Protein AF-X1L8T4-F1 (afdb_monomer_lite)

Radius of gyration: 19.14 Å; chains: 1; bounding box: 40×30×52 Å

Foldseek 3Di:
DAQADQADPVPRDGDADPVPRHGGGPPHPVVVVVVVVVCVVVVPDDPLLVLLCVLLVVDDLAAAEAEEADCCCSCVSNNHHHLAPPRYDHCLVVDDPVVNVVVVVRNVVSCVVHNHPYYHYPDPPVDPPPDDD

Sequence (133 aa):
MFFGVKTSAHSGFTYRNRTTGKPEKRNGYAQKLNEISMRKRKNYKGSWEVVGEYIRNNSTSSDKIYVWGWVPGIYVAAQRLSPTPKAFEGTMHTLAPEVLSERVDEILGAFEKEPPKFIVDSRKDHFPWDRPP

pLDDT: mean 84.36, std 10.79, range [45.25, 98.12]

Structure (mmCIF, N/CA/C/O backbone):
data_AF-X1L8T4-F1
#
_entry.id   AF-X1L8T4-F1
#
loop_
_atom_site.group_PDB
_atom_site.id
_atom_site.type_symbol
_atom_site.label_atom_id
_atom_site.label_alt_id
_atom_site.label_comp_id
_atom_site.label_asym_id
_atom_site.label_entity_id
_atom_site.label_seq_id
_atom_site.pdbx_PDB_ins_code
_atom_site.Cartn_x
_atom_site.Cartn_y
_atom_site.Cartn_z
_atom_site.occupancy
_atom_site.B_iso_or_equiv
_atom_site.auth_seq_id
_atom_site.auth_comp_id
_atom_site.auth_asym_id
_atom_site.auth_atom_id
_atom_site.pdbx_PDB_model_num
ATOM 1 N N . MET A 1 1 ? 8.383 6.240 -22.971 1.00 61.19 1 MET A N 1
ATOM 2 C CA . MET A 1 1 ? 8.515 5.819 -24.388 1.00 61.19 1 MET A CA 1
ATOM 3 C C . MET A 1 1 ? 7.192 5.208 -24.858 1.00 61.19 1 MET A C 1
ATOM 5 O O . MET A 1 1 ? 6.741 4.240 -24.258 1.00 61.19 1 MET A O 1
ATOM 9 N N . PHE A 1 2 ? 6.537 5.766 -25.882 1.00 67.69 2 PHE A N 1
ATOM 10 C CA . PHE A 1 2 ? 5.176 5.352 -26.285 1.00 67.69 2 PHE A CA 1
ATOM 11 C C . PHE A 1 2 ? 5.092 3.911 -26.829 1.00 67.69 2 PHE A C 1
ATOM 13 O O . PHE A 1 2 ? 4.189 3.161 -26.458 1.00 67.69 2 PHE A O 1
ATOM 20 N N . PHE A 1 3 ? 6.064 3.496 -27.648 1.00 75.50 3 PHE A N 1
ATOM 21 C CA . PHE A 1 3 ? 6.031 2.218 -28.379 1.00 75.50 3 PHE A CA 1
ATOM 22 C C . PHE A 1 3 ? 6.870 1.090 -27.750 1.00 75.50 3 PHE A C 1
ATOM 24 O O . PHE A 1 3 ? 6.836 -0.031 -28.248 1.00 75.50 3 PHE A O 1
ATOM 31 N N . GLY A 1 4 ? 7.608 1.369 -26.671 1.00 80.56 4 GLY A N 1
ATOM 32 C CA . GLY A 1 4 ? 8.491 0.409 -25.997 1.00 80.56 4 GLY A CA 1
ATOM 33 C C . GLY A 1 4 ? 9.887 0.277 -26.616 1.00 80.56 4 GLY A C 1
ATOM 34 O O . GLY A 1 4 ? 10.153 0.761 -27.719 1.00 80.56 4 GLY A O 1
ATOM 35 N N . VAL A 1 5 ? 10.778 -0.393 -25.886 1.00 82.12 5 VAL A N 1
ATOM 36 C CA . VAL A 1 5 ? 12.175 -0.671 -26.249 1.00 82.12 5 VAL A CA 1
ATOM 37 C C . VAL A 1 5 ? 12.336 -2.119 -26.716 1.00 82.12 5 VAL A C 1
ATOM 39 O O . VAL A 1 5 ? 11.714 -3.026 -26.168 1.00 82.12 5 VAL A O 1
ATOM 42 N N . LYS A 1 6 ? 13.175 -2.360 -27.732 1.00 81.81 6 LYS A N 1
ATOM 43 C CA . LYS A 1 6 ? 13.539 -3.726 -28.170 1.00 81.81 6 LYS A CA 1
ATOM 44 C C . LYS A 1 6 ? 14.656 -4.339 -27.327 1.00 81.81 6 LYS A C 1
ATOM 46 O O . LYS A 1 6 ? 14.744 -5.557 -27.236 1.00 81.81 6 LYS A O 1
ATOM 51 N N . THR A 1 7 ? 15.475 -3.501 -26.704 1.00 81.50 7 THR A N 1
ATOM 52 C CA . THR A 1 7 ? 16.652 -3.913 -25.942 1.00 81.50 7 THR A CA 1
ATOM 53 C C . THR A 1 7 ? 16.576 -3.309 -24.550 1.00 81.50 7 THR A C 1
ATOM 55 O O . THR A 1 7 ? 16.209 -2.144 -24.395 1.00 81.50 7 THR A O 1
ATOM 58 N N . SER A 1 8 ? 16.885 -4.110 -23.536 1.00 75.31 8 SER A N 1
ATOM 59 C CA . SER A 1 8 ? 16.987 -3.662 -22.153 1.00 75.31 8 SER A CA 1
ATOM 60 C C . SER A 1 8 ? 18.123 -2.652 -22.016 1.00 75.31 8 SER A C 1
ATOM 62 O O . SER A 1 8 ? 19.270 -2.978 -22.308 1.00 75.31 8 SER A O 1
ATOM 64 N N . ALA A 1 9 ? 17.821 -1.448 -21.529 1.00 74.31 9 ALA A N 1
ATOM 65 C CA . ALA A 1 9 ? 18.841 -0.440 -21.236 1.00 74.31 9 ALA A CA 1
ATOM 66 C C . ALA A 1 9 ? 19.744 -0.840 -20.054 1.00 74.31 9 ALA A C 1
ATOM 68 O O . ALA A 1 9 ? 20.862 -0.357 -19.946 1.00 74.31 9 ALA A O 1
ATOM 69 N N . HIS A 1 10 ? 19.263 -1.730 -19.181 1.00 69.56 10 HIS A N 1
ATOM 70 C CA . HIS A 1 10 ? 19.993 -2.158 -17.990 1.00 69.56 10 HIS A CA 1
ATOM 71 C C . HIS A 1 10 ? 20.913 -3.357 -18.252 1.00 69.56 10 HIS A C 1
ATOM 73 O O . HIS A 1 10 ? 21.969 -3.467 -17.647 1.00 69.56 10 HIS A O 1
ATOM 79 N N . SER A 1 11 ? 20.516 -4.261 -19.151 1.00 77.06 11 SER A N 1
ATOM 80 C CA . SER A 1 11 ? 21.212 -5.540 -19.354 1.00 77.06 11 SER A CA 1
ATOM 81 C C . SER A 1 11 ? 21.673 -5.798 -20.788 1.00 77.06 11 SER A C 1
ATOM 83 O O . SER A 1 11 ? 22.265 -6.836 -21.054 1.00 77.06 11 SER A O 1
ATOM 85 N N . GLY A 1 12 ? 21.350 -4.921 -21.744 1.00 81.06 12 GLY A N 1
ATOM 86 C CA . GLY A 1 12 ? 21.685 -5.106 -23.162 1.00 81.06 12 GLY A CA 1
ATOM 87 C C . GLY A 1 12 ? 20.932 -6.247 -23.862 1.00 81.06 12 GLY A C 1
ATOM 88 O O . GLY A 1 12 ? 21.055 -6.419 -25.074 1.00 81.06 12 GLY A O 1
ATOM 89 N N . PHE A 1 13 ? 20.108 -7.020 -23.145 1.00 82.94 13 PHE A N 1
ATOM 90 C CA . PHE A 1 13 ? 19.356 -8.128 -23.728 1.00 82.94 13 PHE A CA 1
ATOM 91 C C . PHE A 1 13 ? 18.247 -7.643 -24.661 1.00 82.94 13 PHE A C 1
ATOM 93 O O . PHE A 1 13 ? 17.439 -6.782 -24.308 1.00 82.94 13 PHE A O 1
ATOM 100 N N . THR A 1 14 ? 18.162 -8.254 -25.843 1.00 84.56 14 THR A N 1
ATOM 101 C CA . THR A 1 14 ? 17.035 -8.048 -26.760 1.00 84.56 14 THR A CA 1
ATOM 102 C C . THR A 1 14 ? 15.817 -8.809 -26.251 1.00 84.56 14 THR A C 1
ATOM 104 O O . THR A 1 14 ? 15.862 -10.031 -26.091 1.00 84.56 14 THR A O 1
ATOM 107 N N . TYR A 1 15 ? 14.709 -8.107 -26.030 1.00 80.62 15 TYR A N 1
ATOM 108 C CA . TYR A 1 15 ? 13.444 -8.735 -25.679 1.00 80.62 15 TYR A CA 1
ATOM 109 C C . TYR A 1 15 ? 12.941 -9.560 -26.860 1.00 80.62 15 TYR A C 1
ATOM 111 O O . TYR A 1 15 ? 12.752 -9.046 -27.962 1.00 80.62 15 TYR A O 1
ATOM 119 N N . ARG A 1 16 ? 12.723 -10.854 -26.628 1.00 85.25 16 ARG A N 1
ATOM 120 C CA . ARG A 1 16 ? 12.177 -11.780 -27.621 1.00 85.25 16 ARG A CA 1
ATOM 121 C C . ARG A 1 16 ? 10.824 -12.300 -27.164 1.00 85.25 16 ARG A C 1
ATOM 123 O O . ARG A 1 16 ? 10.619 -12.591 -25.981 1.00 85.25 16 ARG A O 1
ATOM 130 N N . ASN A 1 17 ? 9.913 -12.426 -28.118 1.00 79.12 17 ASN A N 1
ATOM 131 C CA . ASN A 1 17 ? 8.639 -13.086 -27.908 1.00 79.12 17 ASN A CA 1
ATOM 132 C C . ASN A 1 17 ? 8.890 -14.558 -27.553 1.00 79.12 17 ASN A C 1
ATOM 134 O O . ASN A 1 17 ? 9.593 -15.254 -28.285 1.00 79.12 17 ASN A O 1
ATOM 138 N N . ARG A 1 18 ? 8.323 -15.039 -26.441 1.00 74.88 18 ARG A N 1
ATOM 139 C CA . ARG A 1 18 ? 8.558 -16.419 -25.974 1.00 74.88 18 ARG A CA 1
ATOM 140 C C . ARG A 1 18 ? 8.001 -17.483 -26.924 1.00 74.88 18 ARG A C 1
ATOM 142 O O . ARG A 1 18 ? 8.516 -18.590 -26.931 1.00 74.88 18 ARG A O 1
ATOM 149 N N . THR A 1 19 ? 6.989 -17.147 -27.719 1.00 77.50 19 THR A N 1
ATOM 150 C CA . THR A 1 19 ? 6.316 -18.079 -28.631 1.00 77.50 19 THR A CA 1
ATOM 151 C C . THR A 1 19 ? 6.956 -18.090 -30.017 1.00 77.50 19 THR A C 1
ATOM 153 O O . THR A 1 19 ? 7.083 -19.143 -30.626 1.00 77.50 19 THR A O 1
ATOM 156 N N . THR A 1 20 ? 7.365 -16.927 -30.535 1.00 79.94 20 THR A N 1
ATOM 157 C CA . THR A 1 20 ? 7.875 -16.806 -31.916 1.00 79.94 20 THR A CA 1
ATOM 158 C C . THR A 1 20 ? 9.388 -16.620 -32.009 1.00 79.94 20 THR A C 1
ATOM 160 O O . THR A 1 20 ? 9.937 -16.628 -33.108 1.00 79.94 20 THR A O 1
ATOM 163 N N . GLY A 1 21 ? 10.074 -16.381 -30.887 1.00 80.81 21 GLY A N 1
ATOM 164 C CA . GLY A 1 21 ? 11.518 -16.124 -30.827 1.00 80.81 21 GLY A CA 1
ATOM 165 C C . GLY A 1 21 ? 11.967 -14.794 -31.451 1.00 80.81 21 GLY A C 1
ATOM 166 O O . GLY A 1 21 ? 13.137 -14.425 -31.328 1.00 80.81 21 GLY A O 1
ATOM 167 N N . LYS A 1 22 ? 11.062 -14.048 -32.098 1.00 83.12 22 LYS A N 1
ATOM 168 C CA . LYS A 1 22 ? 11.367 -12.782 -32.777 1.00 83.12 22 LYS A CA 1
ATOM 169 C C . LYS A 1 22 ? 11.531 -11.629 -31.775 1.00 83.12 22 LYS A C 1
ATOM 171 O O . LYS A 1 22 ? 10.872 -11.636 -30.731 1.00 83.12 22 LYS A O 1
ATOM 176 N N . PRO A 1 23 ? 12.372 -10.619 -32.077 1.00 82.25 23 PRO A N 1
ATOM 177 C CA . PRO A 1 23 ? 12.488 -9.421 -31.251 1.00 82.25 23 PRO A CA 1
ATOM 178 C C . PRO A 1 23 ? 11.147 -8.693 -31.122 1.00 82.25 23 PRO A C 1
ATOM 180 O O . PRO A 1 23 ? 10.502 -8.402 -32.130 1.00 82.25 23 PRO A O 1
ATOM 183 N N . GLU A 1 24 ? 10.751 -8.343 -29.902 1.00 83.12 24 GLU A N 1
ATOM 184 C CA . GLU A 1 24 ? 9.522 -7.598 -29.627 1.00 83.12 24 GLU A CA 1
ATOM 185 C C . GLU A 1 24 ? 9.808 -6.351 -28.790 1.00 83.12 24 GLU A C 1
ATOM 187 O O . GLU A 1 24 ? 10.715 -6.328 -27.961 1.00 83.12 24 GLU A O 1
ATOM 192 N N . LYS A 1 25 ? 9.042 -5.280 -29.019 1.00 81.38 25 LYS A N 1
ATOM 193 C CA . LYS A 1 25 ? 9.134 -4.082 -28.182 1.00 81.38 25 LYS A CA 1
ATOM 194 C C . LYS A 1 25 ? 8.419 -4.357 -26.861 1.00 81.38 25 LYS A C 1
ATOM 196 O O . LYS A 1 25 ? 7.241 -4.709 -26.877 1.00 81.38 25 LYS A O 1
ATOM 201 N N . ARG A 1 26 ? 9.117 -4.170 -25.740 1.00 76.94 26 ARG A N 1
ATOM 202 C CA . ARG A 1 26 ? 8.552 -4.245 -24.386 1.00 76.94 26 ARG A CA 1
ATOM 203 C C . ARG A 1 26 ? 8.634 -2.902 -23.665 1.00 76.94 26 ARG A C 1
ATOM 205 O O . ARG A 1 26 ? 9.362 -2.006 -24.085 1.00 76.94 26 ARG A O 1
ATOM 212 N N . ASN A 1 27 ? 7.894 -2.758 -22.570 1.00 74.88 27 ASN A N 1
ATOM 213 C CA . ASN A 1 27 ? 7.885 -1.573 -21.702 1.00 74.88 27 ASN A CA 1
ATOM 214 C C . ASN A 1 27 ? 7.361 -0.302 -22.404 1.00 74.88 27 ASN A C 1
ATOM 216 O O . ASN A 1 27 ? 7.816 0.810 -22.137 1.00 74.88 27 ASN A O 1
ATOM 220 N N . GLY A 1 28 ? 6.422 -0.464 -23.343 1.00 82.38 28 GLY A N 1
ATOM 221 C CA . GLY A 1 28 ? 5.745 0.640 -24.032 1.00 82.38 28 GLY A CA 1
ATOM 222 C C . GLY A 1 28 ? 4.381 0.975 -23.431 1.00 82.38 28 GLY A C 1
ATOM 223 O O . GLY A 1 28 ? 3.697 0.100 -22.901 1.00 82.38 28 GLY A O 1
ATOM 224 N N . TYR A 1 29 ? 3.940 2.226 -23.582 1.00 78.25 29 TYR A N 1
ATOM 225 C CA . TYR A 1 29 ? 2.605 2.654 -23.144 1.00 78.25 29 TYR A CA 1
ATOM 226 C C . TYR A 1 29 ? 1.489 1.871 -23.853 1.00 78.25 29 TYR A C 1
ATOM 228 O O . TYR A 1 29 ? 0.569 1.378 -23.205 1.00 78.25 29 TYR A O 1
ATOM 236 N N . ALA A 1 30 ? 1.619 1.654 -25.167 1.00 78.81 30 ALA A N 1
ATOM 237 C CA . ALA A 1 30 ? 0.660 0.863 -25.944 1.00 78.81 30 ALA A CA 1
ATOM 238 C C . ALA A 1 30 ? 0.552 -0.595 -25.455 1.00 78.81 30 ALA A C 1
ATOM 240 O O . ALA A 1 30 ? -0.548 -1.137 -25.352 1.00 78.81 30 ALA A O 1
ATOM 241 N N . GLN A 1 31 ? 1.681 -1.214 -25.089 1.00 80.94 31 GLN A N 1
ATOM 242 C CA . GLN A 1 31 ? 1.680 -2.542 -24.473 1.00 80.94 31 GLN A CA 1
ATOM 243 C C . GLN A 1 31 ? 0.918 -2.508 -23.147 1.00 80.94 31 GLN A C 1
ATOM 245 O O . GLN A 1 31 ? 0.070 -3.365 -22.908 1.00 80.94 31 GLN A O 1
ATOM 250 N N . LYS A 1 32 ? 1.181 -1.504 -22.299 1.00 80.50 32 LYS A N 1
ATOM 251 C CA . LYS A 1 32 ? 0.547 -1.423 -20.984 1.00 80.50 32 LYS A CA 1
ATOM 252 C C . LYS A 1 32 ? -0.961 -1.219 -21.071 1.00 80.50 32 LYS A C 1
ATOM 254 O O . LYS A 1 32 ? -1.706 -1.861 -20.336 1.00 80.50 32 LYS A O 1
ATOM 259 N N . LEU A 1 33 ? -1.415 -0.387 -22.006 1.00 80.81 33 LEU A N 1
ATOM 260 C CA . LEU A 1 33 ? -2.837 -0.219 -22.294 1.00 80.81 33 LEU A CA 1
ATOM 261 C C . LEU A 1 33 ? -3.485 -1.521 -22.769 1.00 80.81 33 LEU A C 1
ATOM 263 O O . LEU A 1 33 ? -4.583 -1.850 -22.321 1.00 80.81 33 LEU A O 1
ATOM 267 N N . ASN A 1 34 ? -2.806 -2.286 -23.626 1.00 81.81 34 ASN A N 1
ATOM 268 C CA .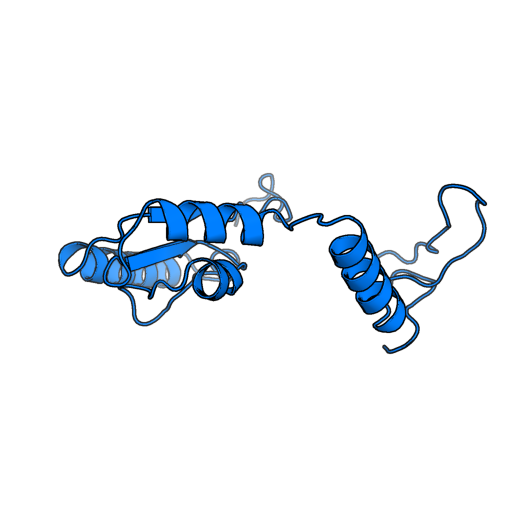 ASN A 1 34 ? -3.313 -3.576 -24.081 1.00 81.81 34 ASN A CA 1
ATOM 269 C C . ASN A 1 34 ? -3.391 -4.593 -22.926 1.00 81.81 34 ASN A C 1
ATOM 271 O O . ASN A 1 34 ? -4.405 -5.266 -22.768 1.00 81.81 34 ASN A O 1
ATOM 275 N N . GLU A 1 35 ? -2.380 -4.648 -22.050 1.00 80.69 35 GLU A N 1
ATOM 276 C CA . GLU A 1 35 ? -2.418 -5.468 -20.829 1.00 80.69 35 GLU A CA 1
ATOM 277 C C . GLU A 1 35 ? -3.615 -5.108 -19.937 1.00 80.69 35 GLU A C 1
ATOM 279 O O . GLU A 1 35 ? -4.330 -5.999 -19.481 1.00 80.69 35 GLU A O 1
ATOM 284 N N . ILE A 1 36 ? -3.864 -3.813 -19.710 1.00 80.06 36 ILE A N 1
ATOM 285 C CA . ILE A 1 36 ? -5.004 -3.333 -18.913 1.00 80.06 36 ILE A CA 1
ATOM 286 C C . ILE A 1 36 ? -6.330 -3.695 -19.592 1.00 80.06 36 ILE A C 1
ATOM 288 O O . ILE A 1 36 ? -7.244 -4.187 -18.933 1.00 80.06 36 ILE A O 1
ATOM 292 N N . SER A 1 37 ? -6.440 -3.492 -20.907 1.00 79.12 37 SER A N 1
ATOM 293 C CA . SER A 1 37 ? -7.631 -3.847 -21.687 1.00 79.12 37 SER A CA 1
ATOM 294 C C . SER A 1 37 ? -7.932 -5.345 -21.607 1.00 79.12 37 SER A C 1
ATOM 296 O O . SER A 1 37 ? -9.063 -5.742 -21.328 1.00 79.12 37 SER A O 1
ATOM 298 N N . MET A 1 38 ? -6.909 -6.186 -21.765 1.00 80.81 38 MET A N 1
ATOM 299 C CA . MET A 1 38 ? -7.030 -7.639 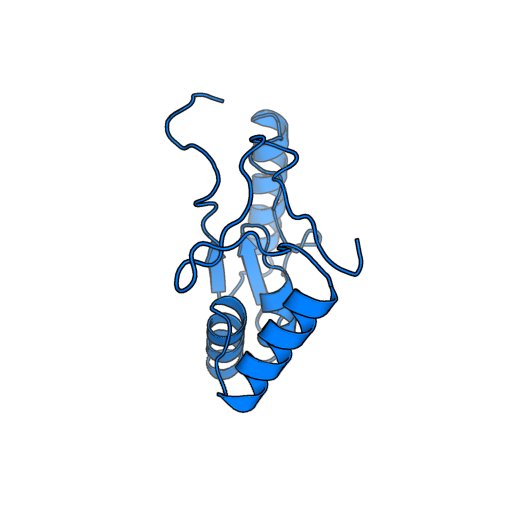-21.657 1.00 80.81 38 MET A CA 1
ATOM 300 C C . MET A 1 38 ? -7.429 -8.084 -20.250 1.00 80.81 38 MET A C 1
ATOM 302 O O . MET A 1 38 ? -8.261 -8.980 -20.116 1.00 80.81 38 MET A O 1
ATOM 306 N N . ARG A 1 39 ? -6.888 -7.446 -19.206 1.00 80.00 39 ARG A N 1
ATOM 307 C CA . ARG A 1 39 ? -7.301 -7.691 -17.816 1.00 80.00 39 ARG A CA 1
ATOM 308 C C . ARG A 1 39 ? -8.769 -7.347 -17.599 1.00 80.00 39 ARG A C 1
ATOM 310 O O . ARG A 1 39 ? -9.498 -8.190 -17.091 1.00 80.00 39 ARG A O 1
ATOM 317 N N . LYS A 1 40 ? -9.223 -6.182 -18.076 1.00 76.88 40 LYS A N 1
ATOM 318 C CA . LYS A 1 40 ? -10.637 -5.776 -18.005 1.00 76.88 40 LYS A CA 1
ATOM 319 C C . LYS A 1 40 ? -11.557 -6.756 -18.736 1.00 76.88 40 LYS A C 1
ATOM 321 O O . LYS A 1 40 ? -12.544 -7.195 -18.164 1.00 76.88 40 LYS A O 1
ATOM 326 N N . ARG A 1 41 ? -11.212 -7.153 -19.968 1.00 79.94 41 ARG A N 1
ATOM 327 C CA . ARG A 1 41 ? -12.008 -8.107 -20.770 1.00 79.94 41 ARG A CA 1
ATOM 328 C C . ARG A 1 41 ? -12.133 -9.481 -20.117 1.00 79.94 41 ARG A C 1
ATOM 330 O O . ARG A 1 41 ? -13.165 -10.121 -20.250 1.00 79.94 41 ARG A O 1
ATOM 337 N N . LYS A 1 42 ? -11.078 -9.938 -19.440 1.00 82.56 42 LYS A N 1
ATOM 338 C CA . LYS A 1 42 ? -11.042 -11.240 -18.760 1.00 82.56 42 LYS A CA 1
ATOM 339 C C . LYS A 1 42 ? -11.410 -11.160 -17.274 1.00 82.56 42 LYS A C 1
ATOM 341 O O . LYS A 1 42 ? -11.291 -12.161 -16.580 1.00 82.56 42 LYS A O 1
ATOM 346 N N . ASN A 1 43 ? -11.816 -9.983 -16.793 1.00 78.88 43 ASN A N 1
ATOM 347 C CA . ASN A 1 43 ? -12.092 -9.697 -15.385 1.00 78.88 43 ASN A CA 1
ATOM 348 C C . ASN A 1 43 ? -10.955 -10.111 -14.420 1.00 78.88 43 ASN A C 1
ATOM 350 O O . ASN A 1 43 ? -11.195 -10.496 -13.277 1.00 78.88 43 ASN A O 1
ATOM 354 N N . TYR A 1 44 ? -9.701 -10.054 -14.881 1.00 82.69 44 TYR A N 1
ATOM 355 C CA . TYR A 1 44 ? -8.539 -10.350 -14.047 1.00 82.69 44 TYR A CA 1
ATOM 356 C C . TYR A 1 44 ? -8.155 -9.128 -13.220 1.00 82.69 44 TYR A C 1
ATOM 358 O O . TYR A 1 44 ? -7.826 -8.080 -13.778 1.00 82.69 44 TYR A O 1
ATOM 366 N N . LYS A 1 45 ? -8.126 -9.302 -11.899 1.00 81.00 45 LYS A N 1
ATOM 367 C CA . LYS A 1 45 ? -7.694 -8.284 -10.939 1.00 81.00 45 LYS A CA 1
ATOM 368 C C . LYS A 1 45 ? -6.211 -8.443 -10.615 1.00 81.00 45 LYS A C 1
ATOM 370 O O . LYS A 1 45 ? -5.688 -9.555 -10.546 1.00 81.00 45 LYS A O 1
ATOM 375 N N . GLY A 1 46 ? -5.514 -7.327 -10.440 1.00 83.25 46 GLY A N 1
ATOM 376 C CA . GLY A 1 46 ? -4.181 -7.310 -9.852 1.00 83.25 46 GLY A CA 1
ATOM 377 C C . GLY A 1 46 ? -4.231 -7.719 -8.380 1.00 83.25 46 GLY A C 1
ATOM 378 O O . GLY A 1 46 ? -5.242 -7.523 -7.711 1.00 83.25 46 GLY A O 1
ATOM 379 N N . SER A 1 47 ? -3.122 -8.238 -7.850 1.00 85.06 47 SER A N 1
ATOM 380 C CA . SER A 1 47 ? -3.010 -8.615 -6.431 1.00 85.06 47 SER A CA 1
ATOM 381 C C . SER A 1 47 ? -3.429 -7.485 -5.484 1.00 85.06 47 SER A C 1
ATOM 383 O O . SER A 1 47 ? -4.143 -7.717 -4.516 1.00 85.06 47 SER A O 1
ATOM 385 N N . TRP A 1 48 ? -3.056 -6.247 -5.802 1.00 88.44 48 TRP A N 1
ATOM 386 C CA . TRP A 1 48 ? -3.408 -5.068 -5.013 1.00 88.44 48 TRP A CA 1
ATOM 387 C C . TRP A 1 48 ? -4.902 -4.711 -5.059 1.00 88.44 48 TRP A C 1
ATOM 389 O O . TRP A 1 48 ? -5.436 -4.224 -4.067 1.00 88.44 48 TRP A O 1
ATOM 399 N N . GLU A 1 49 ? -5.584 -4.971 -6.180 1.00 91.62 49 GLU A N 1
ATOM 400 C CA . GLU A 1 49 ? -7.034 -4.757 -6.313 1.00 91.62 49 GLU A CA 1
ATOM 401 C C . GLU A 1 49 ? -7.786 -5.778 -5.462 1.00 91.62 49 GLU A C 1
ATOM 403 O O . GLU A 1 49 ? -8.692 -5.406 -4.724 1.00 91.62 49 GLU A O 1
ATOM 408 N N . VAL A 1 50 ? -7.357 -7.045 -5.501 1.00 92.31 50 VAL A N 1
ATOM 409 C CA . VAL A 1 50 ? -7.930 -8.123 -4.680 1.00 92.31 50 VAL A CA 1
ATOM 410 C C . VAL A 1 50 ? -7.784 -7.813 -3.190 1.00 92.31 50 VAL A C 1
ATOM 412 O O . VAL A 1 50 ? -8.756 -7.913 -2.445 1.00 92.31 50 VAL A O 1
ATOM 415 N N . VAL A 1 51 ? -6.593 -7.393 -2.754 1.00 93.94 51 VAL A N 1
ATOM 416 C CA . VAL A 1 51 ? -6.352 -7.008 -1.353 1.00 93.94 51 VAL A CA 1
ATOM 417 C C . VAL A 1 51 ? -7.196 -5.794 -0.962 1.00 93.94 51 VAL A C 1
ATOM 419 O O . VAL A 1 51 ? -7.820 -5.799 0.097 1.00 93.94 51 VAL A O 1
ATOM 422 N N . GLY A 1 52 ? -7.264 -4.768 -1.815 1.00 95.44 52 GLY A N 1
ATOM 423 C CA . GLY A 1 52 ? -8.078 -3.584 -1.548 1.00 95.44 52 GLY A CA 1
ATOM 424 C C . GLY A 1 52 ? -9.569 -3.907 -1.423 1.00 95.44 52 GLY A C 1
ATOM 425 O O . GLY A 1 52 ? -10.217 -3.457 -0.483 1.00 95.44 52 GLY A O 1
ATOM 426 N N . GLU A 1 53 ? -10.112 -4.736 -2.312 1.00 95.81 53 GLU A N 1
ATOM 427 C CA . GLU A 1 53 ? -11.506 -5.186 -2.229 1.00 95.81 53 GLU A CA 1
ATOM 428 C C . GLU A 1 53 ? -11.776 -6.032 -0.988 1.00 95.81 53 GLU A C 1
ATOM 430 O O . GLU A 1 53 ? -12.795 -5.834 -0.325 1.00 95.81 53 GLU A O 1
ATOM 435 N N . TYR A 1 54 ? -10.858 -6.937 -0.639 1.00 96.88 54 TYR A N 1
ATOM 436 C CA . TYR A 1 54 ? -10.961 -7.712 0.591 1.00 96.88 54 TYR A CA 1
ATOM 437 C C . TYR A 1 54 ? -11.057 -6.789 1.806 1.00 96.88 54 TYR A C 1
ATOM 439 O O . TYR A 1 54 ? -11.976 -6.925 2.611 1.00 96.88 54 TYR A O 1
ATOM 447 N N . ILE A 1 55 ? -10.161 -5.805 1.910 1.00 97.62 55 ILE A N 1
ATOM 448 C CA . ILE A 1 55 ? -10.187 -4.823 2.995 1.00 97.62 55 ILE A CA 1
ATOM 449 C C . ILE A 1 55 ? -11.516 -4.074 2.990 1.00 97.62 55 ILE A C 1
ATOM 451 O O . ILE A 1 55 ? -12.165 -4.006 4.032 1.00 97.62 55 ILE A O 1
ATOM 455 N N . ARG A 1 56 ? -11.955 -3.555 1.836 1.00 97.75 56 ARG A N 1
ATOM 456 C CA . ARG A 1 56 ? -13.214 -2.805 1.714 1.00 97.75 56 ARG A CA 1
ATOM 457 C C . ARG A 1 56 ? -14.406 -3.601 2.246 1.00 97.75 56 ARG A C 1
ATOM 459 O O . ARG A 1 56 ? -15.214 -3.045 2.980 1.00 97.75 56 ARG A O 1
ATOM 466 N N . ASN A 1 57 ? -14.490 -4.884 1.903 1.00 98.00 57 ASN A N 1
ATOM 467 C CA . ASN A 1 57 ? -15.600 -5.757 2.287 1.00 98.00 57 ASN A CA 1
ATOM 468 C C . ASN A 1 57 ? -15.533 -6.224 3.752 1.00 98.00 57 ASN A C 1
ATOM 470 O O . ASN A 1 57 ? -16.535 -6.692 4.281 1.00 98.00 57 ASN A O 1
ATOM 474 N N . ASN A 1 58 ? -14.378 -6.090 4.411 1.00 98.12 58 ASN A N 1
ATOM 475 C CA . ASN A 1 58 ? -14.138 -6.542 5.788 1.00 98.12 58 ASN A CA 1
ATOM 476 C C . ASN A 1 58 ? -13.839 -5.381 6.758 1.00 98.12 58 ASN A C 1
ATOM 478 O O . ASN A 1 58 ? -13.292 -5.569 7.848 1.00 98.12 58 ASN A O 1
ATOM 482 N N . SER A 1 59 ? -14.186 -4.154 6.375 1.00 97.94 59 SER A N 1
ATOM 483 C CA . SER A 1 59 ? -14.005 -2.955 7.194 1.00 97.94 59 SER A CA 1
ATOM 484 C C . SER A 1 59 ? -15.097 -1.925 6.940 1.00 97.94 59 SER A C 1
ATOM 486 O O . SER A 1 59 ? -15.770 -1.960 5.914 1.00 97.94 59 SER A O 1
ATOM 488 N N . THR A 1 60 ? -15.249 -0.978 7.856 1.00 97.12 60 THR A N 1
ATOM 489 C CA . THR A 1 60 ? -16.123 0.189 7.705 1.00 97.12 60 THR A CA 1
ATOM 490 C C . THR A 1 60 ? -15.371 1.343 7.048 1.00 97.12 60 THR A C 1
ATOM 492 O O . THR A 1 60 ? -14.144 1.373 7.063 1.00 97.12 60 THR A O 1
ATOM 495 N N . SER A 1 61 ? -16.079 2.322 6.480 1.00 95.31 61 SER A N 1
ATOM 496 C CA . SER A 1 61 ? -15.452 3.487 5.834 1.00 95.31 61 SER A CA 1
ATOM 497 C C . SER A 1 61 ? -14.603 4.351 6.769 1.00 95.31 61 SER A C 1
ATOM 499 O O . SER A 1 61 ? -13.745 5.085 6.284 1.00 95.31 61 SER A O 1
ATOM 501 N N . SER A 1 62 ? -14.836 4.280 8.082 1.00 95.88 62 SER A N 1
ATOM 502 C CA . SER A 1 62 ? -14.036 4.973 9.094 1.00 95.88 62 SER A CA 1
ATOM 503 C C . SER A 1 62 ? -12.774 4.212 9.493 1.00 95.88 62 SER A C 1
ATOM 505 O O . SER A 1 62 ? -11.849 4.836 10.007 1.00 95.88 62 SER A O 1
ATOM 507 N N . ASP A 1 63 ? -12.709 2.898 9.245 1.00 97.44 63 ASP A N 1
ATOM 508 C CA . ASP A 1 63 ? -11.532 2.097 9.579 1.00 97.44 63 ASP A CA 1
ATOM 509 C C . ASP A 1 63 ? -10.303 2.605 8.804 1.00 97.44 63 ASP A C 1
ATOM 511 O O . ASP A 1 63 ? -10.369 2.963 7.621 1.00 97.44 63 ASP A O 1
ATOM 515 N N . LYS A 1 64 ? -9.147 2.611 9.468 1.00 96.56 64 LYS A N 1
ATOM 516 C CA . LYS A 1 64 ? -7.869 2.976 8.853 1.00 96.56 64 LYS A CA 1
ATOM 517 C C . LYS A 1 64 ? -7.090 1.740 8.437 1.00 96.56 64 LYS A C 1
ATOM 519 O O . LYS A 1 64 ? -7.251 0.664 9.014 1.00 96.56 64 LYS A O 1
ATOM 524 N N . ILE A 1 65 ? -6.214 1.900 7.452 1.00 96.69 65 ILE A N 1
ATOM 525 C CA . ILE A 1 65 ? -5.248 0.869 7.062 1.00 96.69 65 ILE A CA 1
ATOM 526 C C . ILE A 1 65 ? -3.871 1.480 6.880 1.00 96.69 65 ILE A C 1
ATOM 528 O O . ILE A 1 65 ? -3.745 2.657 6.556 1.00 96.69 65 ILE A O 1
ATOM 532 N N . TYR A 1 66 ? -2.834 0.669 7.010 1.00 95.25 66 TYR A N 1
ATOM 533 C CA . TYR A 1 66 ? -1.480 1.097 6.709 1.00 95.25 66 TYR A CA 1
ATOM 534 C C . TYR A 1 66 ? -0.832 0.194 5.660 1.00 95.25 66 TYR A C 1
ATOM 536 O O . TYR A 1 66 ? -0.922 -1.026 5.761 1.00 95.25 66 TYR A O 1
ATOM 544 N N . VAL A 1 67 ? -0.199 0.770 4.637 1.00 92.19 67 VAL A N 1
ATOM 545 C CA . VAL A 1 67 ? 0.472 0.019 3.567 1.00 92.19 67 VAL A CA 1
ATOM 546 C C . VAL A 1 67 ? 1.980 0.204 3.681 1.00 92.19 67 VAL A C 1
ATOM 548 O O . VAL A 1 67 ? 2.521 1.279 3.429 1.00 92.19 67 VAL A O 1
ATOM 551 N N . TRP A 1 68 ? 2.677 -0.883 3.987 1.00 88.44 68 TRP A N 1
ATOM 552 C CA . TRP A 1 68 ? 4.129 -0.950 3.972 1.00 88.44 68 TRP A CA 1
ATOM 553 C C . TRP A 1 68 ? 4.631 -1.326 2.563 1.00 88.44 68 TRP A C 1
ATOM 555 O O . TRP A 1 68 ? 4.440 -2.441 2.065 1.00 88.44 68 TRP A O 1
ATOM 565 N N . GLY A 1 69 ? 5.257 -0.362 1.876 1.00 84.62 69 GLY A N 1
ATOM 566 C CA . GLY A 1 69 ? 5.875 -0.520 0.553 1.00 84.62 69 GLY A CA 1
ATOM 567 C C . GLY A 1 69 ? 5.271 0.332 -0.577 1.00 84.62 69 GLY A C 1
ATOM 568 O O . GLY A 1 69 ? 4.863 1.463 -0.350 1.00 84.62 69 GLY A O 1
ATOM 569 N N . TRP A 1 70 ? 5.310 -0.154 -1.829 1.00 80.25 70 TRP A N 1
ATOM 570 C CA . TRP A 1 70 ? 5.197 0.688 -3.051 1.00 80.25 70 TRP A CA 1
ATOM 571 C C . TRP A 1 70 ? 3.809 0.704 -3.695 1.00 80.25 70 TRP A C 1
ATOM 573 O O . TRP A 1 70 ? 3.663 1.113 -4.847 1.00 80.25 70 TRP A O 1
ATOM 583 N N . VAL A 1 71 ? 2.782 0.219 -3.000 1.00 86.44 71 VAL A N 1
ATOM 584 C CA . VAL A 1 71 ? 1.480 -0.050 -3.623 1.00 86.44 71 VAL A CA 1
ATOM 585 C C . VAL A 1 71 ? 0.371 0.807 -3.001 1.00 86.44 71 VAL A C 1
ATOM 587 O O . VAL A 1 71 ? -0.580 0.273 -2.429 1.00 86.44 71 VAL A O 1
ATOM 590 N N . PRO A 1 72 ? 0.427 2.149 -3.136 1.00 82.31 72 PRO A N 1
ATOM 591 C CA . PRO A 1 72 ? -0.579 3.034 -2.552 1.00 82.31 72 PRO A CA 1
ATOM 592 C C . PRO A 1 72 ? -1.961 2.881 -3.207 1.00 82.31 72 PRO A C 1
ATOM 594 O O . PRO A 1 72 ? -2.963 3.283 -2.625 1.00 82.31 72 PRO A O 1
ATOM 597 N N . GLY A 1 73 ? -2.056 2.248 -4.385 1.00 89.69 73 GLY A N 1
ATOM 598 C CA . GLY A 1 73 ? -3.336 1.934 -5.034 1.00 89.69 73 GLY A CA 1
ATOM 599 C C . GLY A 1 73 ? -4.286 1.104 -4.159 1.00 89.69 73 GLY A C 1
ATOM 600 O O . GLY A 1 73 ? -5.500 1.180 -4.337 1.00 89.69 73 GLY A O 1
ATOM 601 N N . ILE A 1 74 ? -3.759 0.384 -3.162 1.00 93.81 74 ILE A N 1
ATOM 602 C CA . ILE A 1 74 ? -4.558 -0.360 -2.180 1.00 93.81 74 ILE A CA 1
ATOM 603 C C . ILE A 1 74 ? -5.479 0.575 -1.393 1.00 93.81 74 ILE A C 1
ATOM 605 O O . ILE A 1 74 ? -6.622 0.206 -1.161 1.00 93.81 74 ILE A O 1
ATOM 609 N N . TYR A 1 75 ? -5.058 1.801 -1.069 1.00 94.31 75 TYR A N 1
ATOM 610 C CA . TYR A 1 75 ? -5.923 2.788 -0.411 1.00 94.31 75 TYR A CA 1
ATOM 611 C C . TYR A 1 75 ? -7.134 3.159 -1.263 1.00 94.31 75 TYR A C 1
ATOM 613 O O . TYR A 1 75 ? -8.257 3.237 -0.766 1.00 94.31 75 TYR A O 1
ATOM 621 N N . VAL A 1 76 ? -6.918 3.328 -2.568 1.00 93.75 76 VAL A N 1
ATOM 622 C CA . VAL A 1 76 ? -7.976 3.667 -3.527 1.00 93.75 76 VAL A CA 1
ATOM 623 C C . VAL A 1 76 ? -8.951 2.499 -3.678 1.00 93.75 76 VAL A C 1
ATOM 625 O O . VAL A 1 76 ? -10.166 2.684 -3.593 1.00 93.75 76 VAL A O 1
ATOM 628 N N . ALA A 1 77 ? -8.433 1.280 -3.848 1.00 94.50 77 ALA A N 1
ATOM 629 C CA . ALA A 1 77 ? -9.263 0.081 -3.932 1.00 94.50 77 ALA A CA 1
ATOM 630 C C . ALA A 1 77 ? -9.984 -0.218 -2.608 1.00 94.50 77 ALA A C 1
ATOM 632 O O . ALA A 1 77 ? -11.156 -0.570 -2.624 1.00 94.50 77 ALA A O 1
ATOM 633 N N . ALA A 1 78 ? -9.355 0.002 -1.458 1.00 96.25 78 ALA A N 1
ATOM 634 C CA . ALA A 1 78 ? -9.974 -0.205 -0.153 1.00 96.25 78 ALA A CA 1
ATOM 635 C C . ALA A 1 78 ? -10.976 0.892 0.226 1.00 96.25 78 ALA A C 1
ATOM 637 O O . ALA A 1 78 ? -11.904 0.622 0.983 1.00 96.25 78 ALA A O 1
ATOM 638 N N . GLN A 1 79 ? -10.821 2.112 -0.308 1.00 96.69 79 GLN A N 1
ATOM 639 C CA . GLN A 1 79 ? -11.507 3.315 0.184 1.00 96.69 79 GLN A CA 1
ATOM 640 C C . GLN A 1 79 ? -11.301 3.510 1.692 1.00 96.69 79 GLN A C 1
ATOM 642 O O . GLN A 1 79 ? -12.243 3.786 2.434 1.00 96.69 79 GLN A O 1
ATOM 647 N N . ARG A 1 80 ? -10.065 3.320 2.157 1.00 96.75 80 ARG A N 1
ATOM 648 C CA . ARG A 1 80 ? -9.657 3.547 3.549 1.00 96.75 80 ARG A CA 1
ATOM 649 C C . ARG A 1 80 ? -8.536 4.567 3.572 1.00 96.75 80 ARG A C 1
ATOM 651 O O . ARG A 1 80 ? -7.812 4.700 2.589 1.00 96.75 80 ARG A O 1
ATOM 658 N N . LEU A 1 81 ? -8.416 5.296 4.672 1.00 95.06 81 LEU A N 1
ATOM 659 C CA . LEU A 1 81 ? -7.345 6.272 4.866 1.00 95.06 81 LEU A CA 1
ATOM 660 C C . LEU A 1 81 ? -6.222 5.675 5.716 1.00 95.06 81 LEU A C 1
ATOM 662 O O . LEU A 1 81 ? -6.430 4.698 6.438 1.00 95.06 81 LEU A O 1
ATOM 666 N N . SER A 1 82 ? -5.040 6.281 5.623 1.00 94.62 82 SER A N 1
ATOM 667 C CA . SER A 1 82 ? -3.938 6.007 6.546 1.00 94.62 82 SER A CA 1
ATOM 668 C C . SER A 1 82 ? -4.192 6.684 7.896 1.00 94.62 82 SER A C 1
ATOM 670 O O . SER A 1 82 ? -4.725 7.797 7.893 1.00 94.62 82 SER A O 1
ATOM 672 N N . PRO A 1 83 ? -3.805 6.065 9.028 1.00 94.31 83 PRO A N 1
ATOM 673 C CA . PRO A 1 83 ? -3.758 6.762 10.315 1.00 94.31 83 PRO A CA 1
ATOM 674 C C . PRO A 1 83 ? -2.532 7.688 10.420 1.00 94.31 83 PRO A C 1
ATOM 676 O O . PRO A 1 83 ? -2.467 8.564 11.274 1.00 94.31 83 PRO A O 1
ATOM 679 N N . THR A 1 84 ? -1.543 7.509 9.540 1.00 91.25 84 THR A N 1
ATOM 680 C CA . THR A 1 84 ? -0.305 8.293 9.526 1.00 91.25 84 THR A CA 1
ATOM 681 C C . THR A 1 84 ? -0.343 9.372 8.433 1.00 91.25 84 THR A C 1
ATOM 683 O O . THR A 1 84 ? -0.906 9.131 7.356 1.00 91.25 84 THR A O 1
ATOM 686 N N . PRO A 1 85 ? 0.329 10.526 8.626 1.00 85.06 85 PRO A N 1
ATOM 687 C CA . PRO A 1 85 ? 0.497 11.530 7.571 1.00 85.06 85 PRO A CA 1
ATOM 688 C C . PRO A 1 85 ? 1.222 10.974 6.339 1.00 85.06 85 PRO A C 1
ATOM 690 O O . PRO A 1 85 ? 0.884 11.295 5.199 1.00 85.06 85 PRO A O 1
ATOM 693 N N . LYS A 1 86 ? 2.210 10.097 6.562 1.00 86.38 86 LYS A N 1
ATOM 694 C CA . LYS A 1 86 ? 2.937 9.402 5.499 1.00 86.38 86 LYS A CA 1
ATOM 695 C C . LYS A 1 86 ? 2.294 8.047 5.225 1.00 86.38 86 LYS A C 1
ATOM 697 O O . LYS A 1 86 ? 2.647 7.042 5.837 1.00 86.38 86 LYS A O 1
ATOM 702 N N . ALA A 1 87 ? 1.361 8.034 4.277 1.00 82.12 87 ALA A N 1
ATOM 703 C CA . ALA A 1 87 ? 0.499 6.887 3.995 1.00 82.12 87 ALA A CA 1
ATOM 704 C C . ALA A 1 87 ? 1.215 5.619 3.492 1.00 82.12 87 ALA A C 1
ATOM 706 O O . ALA A 1 87 ? 0.579 4.585 3.379 1.00 82.12 87 ALA A O 1
ATOM 707 N N . PHE A 1 88 ? 2.502 5.653 3.149 1.00 82.25 88 PHE A N 1
ATOM 708 C CA . PHE A 1 88 ? 3.244 4.445 2.780 1.00 82.25 88 PHE A CA 1
ATOM 709 C C . PHE A 1 88 ? 4.755 4.649 2.912 1.00 82.25 88 PHE A C 1
ATOM 711 O O . PHE A 1 88 ? 5.247 5.776 2.812 1.00 82.25 88 PHE A O 1
ATOM 718 N N . GLU A 1 89 ? 5.499 3.551 3.066 1.00 81.25 89 GLU A N 1
ATOM 719 C CA . GLU A 1 89 ? 6.969 3.561 3.100 1.00 81.25 89 GLU A CA 1
ATOM 720 C C . GLU A 1 89 ? 7.590 2.703 1.979 1.00 81.25 89 GLU A C 1
ATOM 722 O O . GLU A 1 89 ? 7.853 1.501 2.100 1.00 81.25 89 GLU A O 1
ATOM 727 N N . GLY A 1 90 ? 7.851 3.337 0.834 1.00 75.19 90 GLY A N 1
ATOM 728 C CA . GLY A 1 90 ? 8.533 2.705 -0.298 1.00 75.19 90 GLY A CA 1
ATOM 729 C C . GLY A 1 90 ? 10.063 2.704 -0.171 1.00 75.19 90 GLY A C 1
ATOM 730 O O . GLY A 1 90 ? 10.748 1.790 -0.629 1.00 75.19 90 GLY A O 1
ATOM 731 N N . THR A 1 91 ? 10.637 3.659 0.534 1.00 75.88 91 THR A N 1
ATOM 732 C CA . THR A 1 91 ? 12.066 3.981 0.456 1.00 75.88 91 THR A CA 1
ATOM 733 C C . THR A 1 91 ? 12.927 3.364 1.554 1.00 75.88 91 THR A C 1
ATOM 735 O O . THR A 1 91 ? 14.113 3.638 1.592 1.00 75.88 91 THR A O 1
ATOM 738 N N . MET A 1 92 ? 12.394 2.470 2.396 1.00 75.06 92 MET A N 1
ATOM 739 C CA . MET A 1 92 ? 13.144 1.876 3.525 1.00 75.06 92 MET A CA 1
ATOM 740 C C . MET A 1 92 ? 14.552 1.335 3.192 1.00 75.06 92 MET A C 1
ATOM 742 O O . MET A 1 92 ? 15.408 1.326 4.058 1.00 75.06 92 MET A O 1
ATOM 746 N N . HIS A 1 93 ? 14.793 0.877 1.959 1.00 75.50 93 HIS A N 1
ATOM 747 C CA . HIS A 1 93 ? 16.075 0.296 1.543 1.00 75.50 93 HIS A CA 1
ATOM 748 C C . HIS A 1 93 ? 17.113 1.340 1.110 1.00 75.50 93 HIS A C 1
ATOM 750 O O . HIS A 1 93 ? 18.248 0.990 0.816 1.00 75.50 93 HIS A O 1
ATOM 756 N N . THR A 1 94 ? 16.718 2.608 1.004 1.00 80.69 94 THR A N 1
ATOM 757 C CA . THR A 1 94 ? 17.612 3.729 0.688 1.00 80.69 94 THR A CA 1
ATOM 758 C C . THR A 1 94 ? 17.792 4.669 1.873 1.00 80.69 94 THR A C 1
ATOM 760 O O . THR A 1 94 ? 18.507 5.660 1.752 1.00 80.69 94 THR A O 1
ATOM 763 N N . LEU A 1 95 ? 17.087 4.429 2.981 1.00 83.19 95 LEU A N 1
ATOM 764 C CA . LEU A 1 95 ? 17.188 5.247 4.182 1.00 83.19 95 LEU A CA 1
ATOM 765 C C . LEU A 1 95 ? 18.288 4.691 5.083 1.00 83.19 95 LEU A C 1
ATOM 767 O O . LEU A 1 95 ? 18.410 3.478 5.237 1.00 83.19 95 LEU A O 1
ATOM 771 N N . ALA A 1 96 ? 19.054 5.593 5.696 1.00 88.44 96 ALA A N 1
ATOM 772 C CA . ALA A 1 96 ? 19.951 5.225 6.782 1.00 88.44 96 ALA A CA 1
ATOM 773 C C . ALA A 1 96 ? 19.140 4.635 7.956 1.00 88.44 96 ALA A C 1
ATOM 775 O O . ALA A 1 96 ? 17.990 5.054 8.153 1.00 88.44 96 ALA A O 1
ATOM 776 N N . PRO A 1 97 ? 19.703 3.693 8.735 1.00 88.00 97 PRO A N 1
ATOM 777 C CA . PRO A 1 97 ? 18.999 3.051 9.845 1.00 88.00 97 PRO A CA 1
ATOM 778 C C . PRO A 1 97 ? 18.392 4.038 10.846 1.00 88.00 97 PRO A C 1
ATOM 780 O O . PRO A 1 97 ? 17.261 3.840 11.281 1.00 88.00 97 PRO A O 1
ATOM 783 N N . GLU A 1 98 ? 19.096 5.125 11.159 1.00 89.38 98 GLU A N 1
ATOM 784 C CA . GLU A 1 98 ? 18.657 6.148 12.113 1.00 89.38 98 GLU A CA 1
ATOM 785 C C . GLU A 1 98 ? 17.400 6.860 11.601 1.00 89.38 98 GLU A C 1
ATOM 787 O O . GLU A 1 98 ? 16.391 6.943 12.298 1.00 89.38 98 GLU A O 1
ATOM 792 N N . VAL A 1 99 ? 17.418 7.276 10.331 1.00 89.44 99 VAL A N 1
ATOM 793 C CA . VAL A 1 99 ? 16.272 7.924 9.680 1.00 89.44 99 VAL A CA 1
ATOM 794 C C . VAL A 1 99 ? 15.098 6.955 9.568 1.00 89.44 99 VAL A C 1
ATOM 796 O O . VAL A 1 99 ? 13.950 7.350 9.745 1.00 89.44 99 VAL A O 1
ATOM 799 N N . LEU A 1 100 ? 15.355 5.680 9.262 1.00 87.38 100 LEU A N 1
ATOM 800 C CA . LEU A 1 100 ? 14.300 4.671 9.215 1.00 87.38 100 LEU A CA 1
ATOM 801 C C . LEU A 1 100 ? 13.677 4.450 10.600 1.00 87.38 100 LEU A C 1
ATOM 803 O O . LEU A 1 100 ? 12.457 4.331 10.679 1.00 87.38 100 LEU A O 1
ATOM 807 N N . SER A 1 101 ? 14.481 4.434 11.666 1.00 89.56 101 SER A N 1
ATOM 808 C CA . SER A 1 101 ? 13.995 4.305 13.045 1.00 89.56 101 SER A CA 1
ATOM 809 C C . SER A 1 101 ? 13.056 5.450 13.409 1.00 89.56 101 SER A C 1
ATOM 811 O O . SER A 1 101 ? 11.929 5.194 13.816 1.00 89.56 101 SER A O 1
ATOM 813 N N . GLU A 1 102 ? 13.456 6.698 13.148 1.00 91.19 102 GLU A N 1
ATOM 814 C CA . GLU A 1 102 ? 12.606 7.871 13.395 1.00 91.19 102 GLU A CA 1
ATOM 815 C C . GLU A 1 102 ? 11.263 7.768 12.656 1.00 91.19 102 GLU A C 1
ATOM 817 O O . GLU A 1 102 ? 10.205 8.077 13.204 1.00 91.19 102 GLU A O 1
ATOM 822 N N . ARG A 1 103 ? 11.275 7.273 11.410 1.00 88.38 103 ARG A N 1
ATOM 823 C CA . ARG A 1 103 ? 10.040 7.042 10.642 1.00 88.38 103 ARG A CA 1
ATOM 824 C C . ARG A 1 103 ? 9.160 5.970 11.260 1.00 88.38 103 ARG A C 1
ATOM 826 O O . ARG A 1 103 ? 7.940 6.116 11.245 1.00 88.38 103 ARG A O 1
ATOM 833 N N . VAL A 1 104 ? 9.754 4.887 11.751 1.00 90.38 104 VAL A N 1
ATOM 834 C CA . VAL A 1 104 ? 9.015 3.822 12.432 1.00 90.38 104 VAL A CA 1
ATOM 835 C C . VAL A 1 104 ? 8.385 4.364 13.712 1.00 90.38 104 VAL A C 1
ATOM 837 O O . VAL A 1 104 ? 7.198 4.132 13.922 1.00 90.38 104 VAL A O 1
ATOM 840 N N . ASP A 1 105 ? 9.110 5.160 14.494 1.00 93.38 105 ASP A N 1
ATOM 841 C CA . ASP A 1 105 ? 8.590 5.775 15.719 1.00 93.38 105 ASP A CA 1
ATOM 842 C C . ASP A 1 105 ? 7.419 6.732 15.428 1.00 93.38 105 ASP A C 1
ATOM 844 O O . ASP A 1 105 ? 6.388 6.672 16.099 1.00 93.38 105 ASP A O 1
ATOM 848 N N . GLU A 1 106 ? 7.508 7.550 14.369 1.00 91.69 106 GLU A N 1
ATOM 849 C CA . GLU A 1 106 ? 6.392 8.390 13.898 1.00 91.69 106 GLU A CA 1
ATOM 850 C C . GLU A 1 106 ? 5.143 7.557 13.555 1.00 91.69 106 GLU A C 1
ATOM 852 O O . GLU A 1 106 ? 4.013 7.938 13.879 1.00 91.69 106 GLU A O 1
ATOM 857 N N . ILE A 1 107 ? 5.332 6.420 12.878 1.00 92.69 107 ILE A N 1
ATOM 858 C CA . ILE A 1 107 ? 4.247 5.515 12.479 1.00 92.69 107 ILE A CA 1
ATOM 859 C C . ILE A 1 107 ? 3.619 4.858 13.708 1.00 92.69 107 ILE A C 1
ATOM 861 O O . ILE A 1 107 ? 2.393 4.845 13.831 1.00 92.69 107 ILE A O 1
ATOM 865 N N . LEU A 1 108 ? 4.441 4.339 14.621 1.00 93.94 108 LEU A N 1
ATOM 866 C CA . LEU A 1 108 ? 3.978 3.689 15.843 1.00 93.94 108 LEU A CA 1
ATOM 867 C C . LEU A 1 108 ? 3.219 4.673 16.736 1.00 93.94 108 LEU A C 1
ATOM 869 O O . LEU A 1 108 ? 2.107 4.366 17.160 1.00 93.94 108 LEU A O 1
ATOM 873 N N . GLY A 1 109 ? 3.728 5.895 16.914 1.00 95.44 109 GLY A N 1
ATOM 874 C CA . GLY A 1 109 ? 3.033 6.935 17.676 1.00 95.44 109 GLY A CA 1
ATOM 875 C C . GLY A 1 109 ? 1.691 7.358 17.061 1.00 95.44 109 GLY A C 1
ATOM 876 O O . GLY A 1 109 ? 0.782 7.791 17.772 1.00 95.44 109 GLY A O 1
ATOM 877 N N . ALA A 1 110 ? 1.521 7.223 15.743 1.00 94.12 110 ALA A N 1
ATOM 878 C CA . ALA A 1 110 ? 0.224 7.400 15.094 1.00 94.12 110 ALA A CA 1
ATOM 879 C C . ALA A 1 110 ? -0.701 6.186 15.305 1.00 94.12 110 ALA A C 1
ATOM 881 O O . ALA A 1 110 ? -1.892 6.371 15.551 1.00 94.12 110 ALA A O 1
ATOM 882 N N . PHE A 1 111 ? -0.169 4.961 15.269 1.00 95.00 111 PHE A N 1
ATOM 883 C CA . PHE A 1 111 ? -0.946 3.740 15.518 1.00 95.00 111 PHE A CA 1
ATOM 884 C C . PHE A 1 111 ? -1.459 3.639 16.954 1.00 95.00 111 PHE A C 1
ATOM 886 O O . PHE A 1 111 ? -2.548 3.118 17.165 1.00 95.00 111 PHE A O 1
ATOM 893 N N . GLU A 1 112 ? -0.716 4.153 17.933 1.00 95.38 112 GLU A N 1
ATOM 894 C CA . GLU A 1 112 ? -1.181 4.223 19.323 1.00 95.38 112 GLU A CA 1
ATOM 895 C C . GLU A 1 112 ? -2.442 5.084 19.469 1.00 95.38 112 GLU A C 1
ATOM 897 O O . GLU A 1 112 ? -3.322 4.775 20.270 1.00 95.38 112 GLU A O 1
ATOM 902 N N . LYS A 1 113 ? -2.548 6.158 18.678 1.00 94.50 113 LYS A N 1
ATOM 903 C CA . LYS A 1 113 ? -3.695 7.078 18.699 1.00 94.50 113 LYS A CA 1
ATOM 904 C C . LYS A 1 113 ? -4.862 6.553 17.875 1.00 94.50 113 LYS A C 1
ATOM 906 O O . LYS A 1 113 ? -6.011 6.661 18.291 1.00 94.50 113 LYS A O 1
ATOM 911 N N . GLU A 1 114 ? -4.566 6.023 16.693 1.00 94.38 114 GLU A N 1
ATOM 912 C CA . GLU A 1 114 ? -5.559 5.518 15.753 1.00 94.38 114 GLU A CA 1
ATOM 913 C C . GLU A 1 114 ? -5.030 4.235 15.089 1.00 94.38 114 GLU A C 1
ATOM 915 O O . GLU A 1 114 ? -4.385 4.284 14.035 1.00 94.38 114 GLU A O 1
ATOM 920 N N . PRO A 1 115 ? -5.257 3.061 15.704 1.00 95.25 115 PRO A N 1
ATOM 921 C CA . PRO A 1 115 ? -4.682 1.819 15.213 1.00 95.25 115 PRO A CA 1
ATOM 922 C C . PRO A 1 115 ? -5.294 1.432 13.861 1.00 95.25 115 PRO A C 1
ATOM 924 O O . PRO A 1 115 ? -6.521 1.435 13.703 1.00 95.25 115 PRO A O 1
ATOM 927 N N . PRO A 1 116 ? -4.473 1.057 12.863 1.00 96.44 116 PRO A N 1
ATOM 928 C CA . PRO A 1 116 ? -4.996 0.550 11.609 1.00 96.44 116 PRO A CA 1
ATOM 929 C C . PRO A 1 116 ? -5.628 -0.823 11.835 1.00 96.44 116 PRO A C 1
ATOM 931 O O . PRO A 1 116 ? -5.058 -1.698 12.484 1.00 96.44 116 PRO A O 1
ATOM 934 N N . LYS A 1 117 ? -6.779 -1.058 11.210 1.00 97.44 117 LYS A N 1
ATOM 935 C CA . LYS A 1 117 ? -7.424 -2.374 11.223 1.00 97.44 117 LYS A CA 1
ATOM 936 C C . LYS A 1 117 ? -6.645 -3.409 10.414 1.00 97.44 117 LYS A C 1
ATOM 938 O O . LYS A 1 117 ? -6.686 -4.597 10.714 1.00 97.44 117 LYS A O 1
ATOM 943 N N . PHE A 1 118 ? -5.945 -2.949 9.378 1.00 96.69 118 PHE A N 1
ATOM 944 C CA . PHE A 1 118 ? -5.092 -3.780 8.538 1.00 96.69 118 PHE A CA 1
ATOM 945 C C . PHE A 1 118 ? -3.747 -3.101 8.304 1.00 96.69 118 PHE A C 1
ATOM 947 O O . PHE A 1 118 ? -3.697 -1.921 7.950 1.00 96.69 118 PHE A O 1
ATOM 954 N N . ILE A 1 119 ? -2.672 -3.880 8.418 1.00 94.31 119 ILE A N 1
ATOM 955 C CA . ILE A 1 119 ? -1.344 -3.525 7.919 1.00 94.31 119 ILE A CA 1
ATOM 956 C C . ILE A 1 119 ? -1.064 -4.419 6.713 1.00 94.31 119 ILE A C 1
ATOM 958 O O . ILE A 1 119 ? -1.161 -5.641 6.802 1.00 94.31 119 ILE A O 1
ATOM 962 N N . VAL A 1 120 ? -0.753 -3.810 5.574 1.00 92.06 120 VAL A N 1
ATOM 963 C CA . VAL A 1 120 ? -0.500 -4.515 4.319 1.00 92.06 120 VAL A CA 1
ATOM 964 C C . VAL A 1 120 ? 0.970 -4.400 3.967 1.00 92.06 120 VAL A C 1
ATOM 966 O O . VAL A 1 120 ? 1.430 -3.327 3.588 1.00 92.06 120 VAL A O 1
ATOM 969 N N . ASP A 1 121 ? 1.690 -5.513 4.035 1.00 89.44 121 ASP A N 1
ATOM 970 C CA . ASP A 1 121 ? 3.049 -5.601 3.511 1.00 89.44 121 ASP A CA 1
ATOM 971 C C . ASP A 1 121 ? 3.019 -6.014 2.037 1.00 89.44 121 ASP A C 1
ATOM 973 O O . ASP A 1 121 ? 2.545 -7.092 1.668 1.00 89.44 121 ASP A O 1
ATOM 977 N N . SER A 1 122 ? 3.524 -5.134 1.176 1.00 80.00 122 SER A N 1
ATOM 978 C CA . SER A 1 122 ? 3.608 -5.402 -0.260 1.00 80.00 122 SER A CA 1
ATOM 979 C C . SER A 1 122 ? 4.766 -6.318 -0.658 1.00 80.00 122 SER A C 1
ATOM 981 O O . SER A 1 122 ? 4.810 -6.670 -1.833 1.00 80.00 122 SER A O 1
ATOM 983 N N . ARG A 1 123 ? 5.640 -6.711 0.287 1.00 72.50 123 ARG A N 1
ATOM 984 C CA . ARG A 1 123 ? 6.832 -7.561 0.115 1.00 72.50 123 ARG A CA 1
ATOM 985 C C . ARG A 1 123 ? 7.704 -7.128 -1.066 1.00 72.50 123 ARG A C 1
ATOM 987 O O . ARG A 1 123 ? 7.399 -7.343 -2.238 1.00 72.50 123 ARG A O 1
ATOM 994 N N . LYS A 1 124 ? 8.835 -6.484 -0.774 1.00 66.75 124 LYS A N 1
ATOM 995 C CA . LYS A 1 124 ? 9.783 -6.031 -1.808 1.00 66.75 124 LYS A CA 1
ATOM 996 C C . LYS A 1 124 ? 10.615 -7.209 -2.326 1.00 66.75 124 LYS A C 1
ATOM 998 O O . LYS A 1 124 ? 11.817 -7.260 -2.116 1.00 66.75 124 LYS A O 1
ATOM 1003 N N . ASP A 1 125 ? 9.984 -8.121 -3.062 1.00 62.53 125 ASP A N 1
ATOM 1004 C CA . ASP A 1 125 ? 10.638 -9.311 -3.641 1.00 62.53 125 ASP A CA 1
ATOM 1005 C C . ASP A 1 125 ? 11.713 -8.967 -4.688 1.00 62.53 125 ASP A C 1
ATOM 1007 O O . ASP A 1 125 ? 12.510 -9.811 -5.083 1.00 62.53 125 ASP A O 1
ATOM 1011 N N . HIS A 1 126 ? 11.728 -7.724 -5.171 1.00 61.78 126 HIS A N 1
ATOM 1012 C CA . HIS A 1 126 ? 12.724 -7.225 -6.117 1.00 61.78 126 HIS A CA 1
ATOM 1013 C C . HIS A 1 126 ? 14.016 -6.753 -5.440 1.00 61.78 126 HIS A C 1
ATOM 1015 O O . HIS A 1 126 ? 14.974 -6.442 -6.147 1.00 61.78 126 HIS A O 1
ATOM 1021 N N . PHE A 1 127 ? 14.041 -6.654 -4.107 1.00 61.03 127 PHE A N 1
ATOM 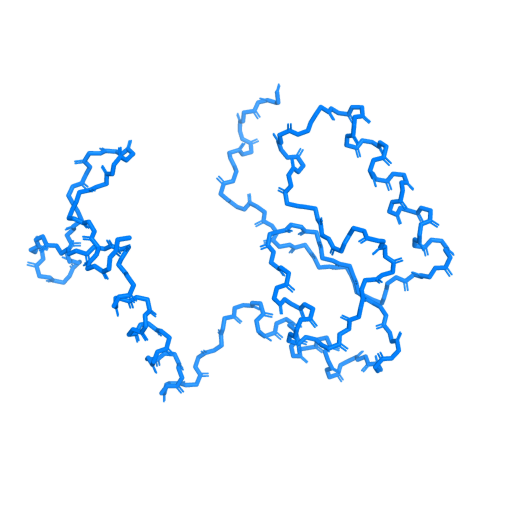1022 C CA . PHE A 1 127 ? 15.252 -6.292 -3.388 1.00 61.03 127 PHE A CA 1
ATOM 1023 C C . PHE A 1 127 ? 16.081 -7.554 -3.097 1.00 61.03 127 PHE A C 1
ATOM 1025 O O . PHE A 1 127 ? 15.525 -8.541 -2.613 1.00 61.03 127 PHE A O 1
ATOM 1032 N N . PRO A 1 128 ? 17.389 -7.557 -3.402 1.00 58.59 128 PRO A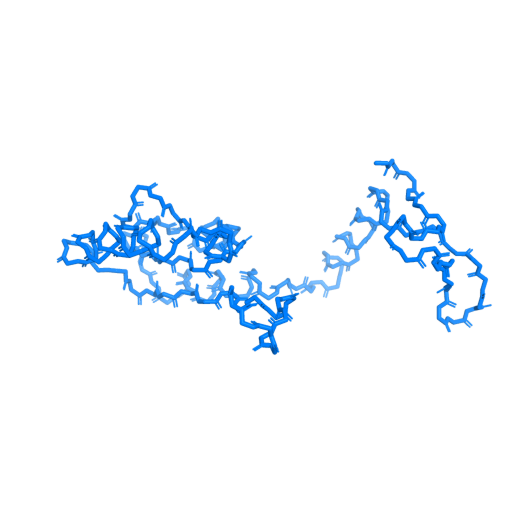 N 1
ATOM 1033 C CA . PRO A 1 128 ? 18.271 -8.657 -3.034 1.00 58.59 128 PRO A CA 1
ATOM 1034 C C . PRO A 1 128 ? 18.414 -8.715 -1.507 1.00 58.59 128 PRO A C 1
ATOM 1036 O O . PRO A 1 128 ? 19.043 -7.851 -0.903 1.00 58.59 128 PRO A O 1
ATOM 1039 N N . TRP A 1 129 ? 17.813 -9.727 -0.878 1.00 60.75 129 TRP A N 1
ATOM 1040 C CA . TRP A 1 129 ? 17.916 -9.983 0.568 1.00 60.75 129 TRP A CA 1
ATOM 1041 C C . TRP A 1 129 ? 19.268 -10.596 0.979 1.00 60.75 129 TRP A C 1
ATOM 1043 O O . TRP A 1 129 ? 19.507 -10.838 2.157 1.00 60.75 129 TRP A O 1
ATOM 1053 N N . ASP A 1 130 ? 20.136 -10.878 0.007 1.00 67.56 130 ASP A N 1
ATOM 1054 C CA . ASP A 1 130 ? 21.436 -11.540 0.146 1.00 67.56 130 ASP A CA 1
ATOM 1055 C C . ASP A 1 130 ? 22.621 -10.563 0.213 1.00 67.56 130 ASP A C 1
ATOM 1057 O O . ASP A 1 130 ? 23.775 -10.992 0.231 1.00 67.56 130 ASP A O 1
ATOM 1061 N N . ARG A 1 131 ? 22.366 -9.251 0.249 1.00 48.88 131 ARG A N 1
ATOM 1062 C CA . ARG A 1 131 ? 23.409 -8.225 0.369 1.00 48.88 131 ARG A CA 1
ATOM 1063 C C . ARG A 1 131 ? 23.215 -7.441 1.665 1.00 48.88 131 ARG A C 1
ATOM 1065 O O . ARG A 1 131 ? 22.092 -7.004 1.916 1.00 48.88 131 ARG A O 1
ATOM 1072 N N . PRO A 1 132 ? 24.267 -7.271 2.487 1.00 45.25 132 PRO A N 1
ATOM 1073 C CA . PRO A 1 132 ? 24.172 -6.413 3.660 1.00 45.25 132 PRO A CA 1
ATOM 1074 C C . PRO A 1 132 ? 23.894 -4.958 3.231 1.00 45.25 132 PRO A C 1
ATOM 1076 O O . PRO A 1 132 ? 24.281 -4.589 2.115 1.00 45.25 132 PRO A O 1
ATOM 1079 N N . PRO A 1 133 ? 23.192 -4.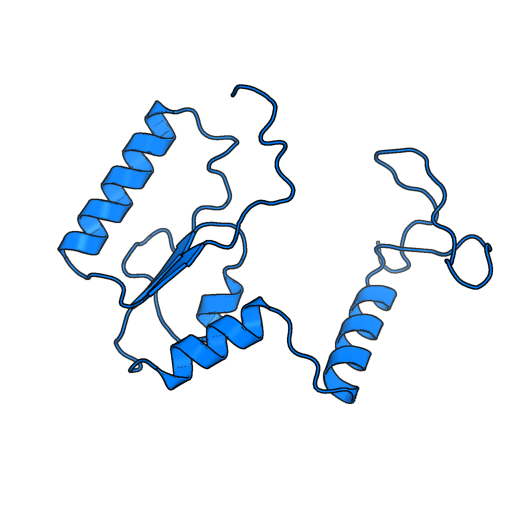173 4.072 1.00 54.16 133 PRO A N 1
ATOM 1080 C CA . PRO A 1 133 ? 22.954 -2.750 3.834 1.00 54.16 133 PRO A CA 1
ATOM 1081 C C . PRO A 1 133 ? 24.254 -1.942 3.756 1.00 54.16 133 PRO A C 1
ATOM 1083 O O . PRO A 1 133 ? 25.238 -2.325 4.432 1.00 54.16 133 PRO A O 1
#

Organism: NCBI:txid412755

Secondary structure (DSSP, 8-state):
--S-BSB-TTT-PBPB-TTT--B--BS-HHHHHHHHHHHHHTTPPPHHHHHHHHHHHTS-TT-B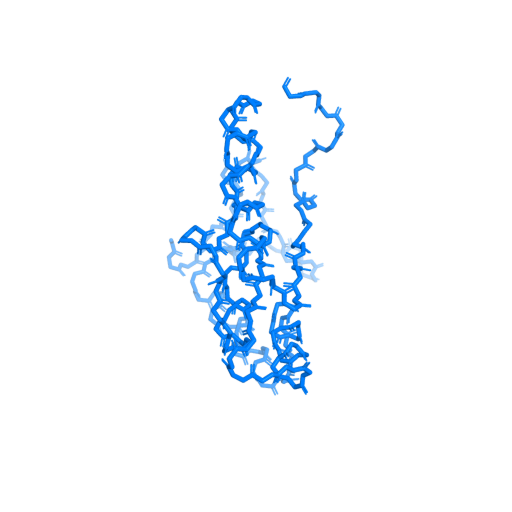EEEESS-THHHHHHT-B-SSSS-B---TTTS-HHHHHHHHHHHHHHHHHS--SEEEE---TTS-TTS--